Protein AF-A0A946MQ81-F1 (afdb_monomer)

Mean predicted aligned error: 6.64 Å

Solvent-accessible surface area (backbone atoms only — not comparable to full-atom values): 2162 Å² total; per-residue (Å²): 132,90,64,58,60,66,51,47,18,65,74,71,74,43,55,57,69,55,52,51,49,34,46,73,72,62,73,58,72,84,79,86,122

Foldseek 3Di:
DPPPLVVCCVVVVHDSVVVVVCVVVVVDDPPPD

Nearest PDB structures (foldseek):
  5x3t-assembly1_C  TM=7.162E-01  e=5.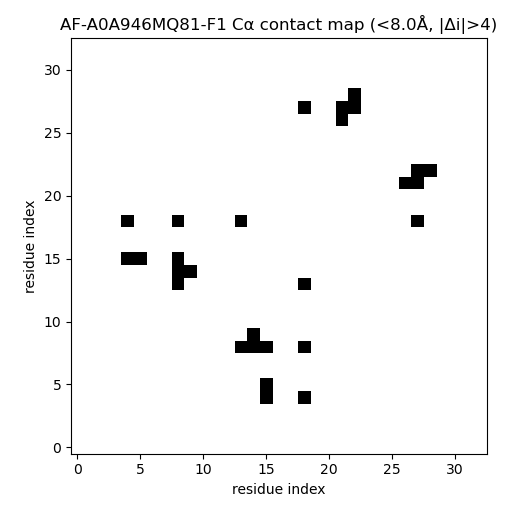989E+00  Mycobacterium tuberculosis H37Rv

Sequence (33 aa):
MIYTIKKLSDLAGVSVRTLHYYDQIGLLDPEHS

Structure (mmCIF, N/CA/C/O backbone):
data_AF-A0A946MQ81-F1
#
_entry.id   AF-A0A946MQ81-F1
#
loop_
_atom_site.group_PDB
_atom_site.id
_atom_site.type_symbol
_atom_site.label_atom_id
_atom_site.label_alt_id
_atom_site.label_comp_id
_atom_site.label_asym_id
_atom_site.label_entity_id
_atom_site.label_seq_id
_atom_site.pdbx_PDB_ins_code
_atom_site.Cartn_x
_atom_site.Cartn_y
_atom_site.Cartn_z
_atom_site.occupancy
_atom_site.B_iso_or_equiv
_atom_site.auth_seq_id
_atom_site.auth_comp_id
_atom_site.auth_asym_id
_atom_site.auth_atom_id
_atom_site.pdbx_PDB_model_num
ATOM 1 N N . MET A 1 1 ? -12.960 3.112 6.329 1.00 44.56 1 MET A N 1
ATOM 2 C CA . MET A 1 1 ? -11.654 3.108 7.029 1.00 44.56 1 MET A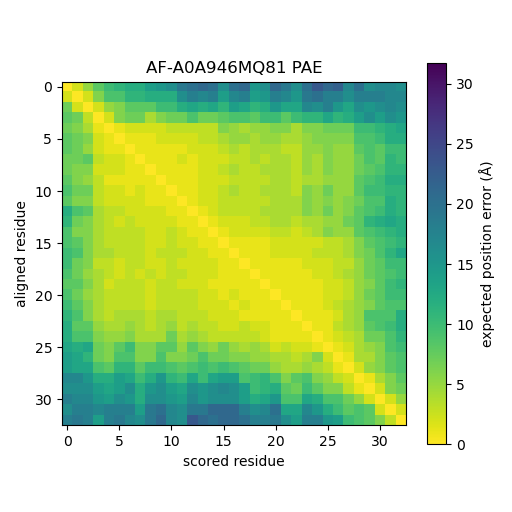 CA 1
ATOM 3 C C . MET A 1 1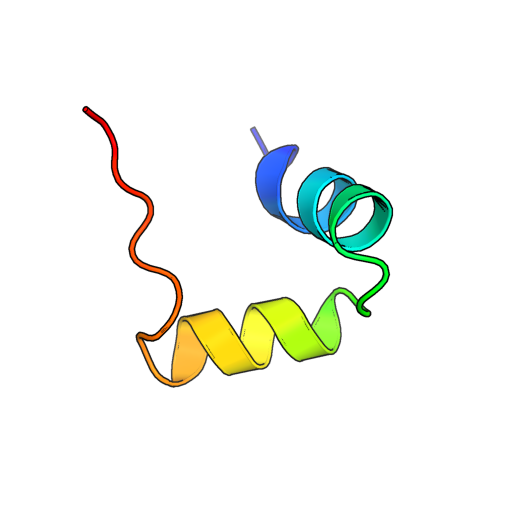 ? -10.576 2.687 6.036 1.00 44.56 1 MET A C 1
ATOM 5 O O . MET A 1 1 ? -10.529 1.529 5.663 1.00 44.56 1 MET A O 1
ATOM 9 N N . ILE A 1 2 ? -9.760 3.625 5.553 1.00 48.69 2 ILE A N 1
ATOM 10 C CA . ILE A 1 2 ? -8.850 3.459 4.397 1.00 48.69 2 ILE A CA 1
ATOM 11 C C . ILE A 1 2 ? -7.494 2.843 4.826 1.00 48.69 2 ILE A C 1
ATOM 13 O O . ILE A 1 2 ? -6.431 3.244 4.363 1.00 48.69 2 ILE A O 1
ATOM 17 N N . TYR A 1 3 ? -7.511 1.915 5.789 1.00 53.00 3 TYR A N 1
ATOM 18 C CA . TYR A 1 3 ? -6.302 1.423 6.470 1.00 53.00 3 TYR A CA 1
ATOM 19 C C . TYR A 1 3 ? -5.756 0.100 5.929 1.00 53.00 3 TYR A C 1
ATOM 21 O O . TYR A 1 3 ? -4.716 -0.350 6.401 1.00 53.00 3 TYR A O 1
ATOM 29 N N . THR A 1 4 ? -6.412 -0.519 4.954 1.00 72.75 4 THR A N 1
ATOM 30 C CA . THR A 1 4 ? -6.061 -1.869 4.504 1.00 72.75 4 THR A CA 1
ATOM 31 C C . THR A 1 4 ? -4.950 -1.847 3.465 1.00 72.75 4 THR A C 1
ATOM 33 O O . THR A 1 4 ? -3.901 -2.418 3.716 1.00 72.75 4 THR A O 1
ATOM 36 N N . ILE A 1 5 ? -5.093 -1.104 2.363 1.00 74.75 5 ILE A N 1
ATOM 37 C CA . ILE A 1 5 ? -4.162 -1.198 1.220 1.00 74.75 5 ILE A CA 1
ATOM 38 C C . ILE A 1 5 ? -2.768 -0.640 1.537 1.00 74.75 5 ILE A C 1
ATOM 40 O O . ILE A 1 5 ? -1.774 -1.246 1.157 1.00 74.75 5 ILE A O 1
ATOM 44 N N . LYS A 1 6 ? -2.669 0.480 2.268 1.00 79.88 6 LYS A N 1
ATOM 45 C CA . LYS A 1 6 ? -1.363 1.076 2.607 1.00 79.88 6 LYS A CA 1
ATOM 46 C C . LYS A 1 6 ? -0.591 0.254 3.646 1.00 79.88 6 LYS A C 1
ATOM 48 O O . LYS A 1 6 ? 0.6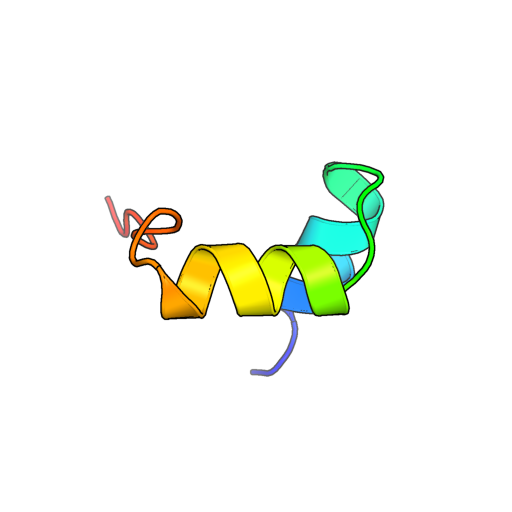21 0.132 3.574 1.00 79.88 6 LYS A O 1
ATOM 53 N N . LYS A 1 7 ? -1.288 -0.354 4.609 1.00 83.69 7 LYS A N 1
ATOM 54 C CA . LYS A 1 7 ? -0.634 -1.289 5.535 1.00 83.69 7 LYS A CA 1
ATOM 55 C C . LYS A 1 7 ? -0.261 -2.590 4.832 1.00 83.69 7 LYS A C 1
ATOM 57 O O . LYS A 1 7 ? 0.809 -3.120 5.099 1.00 83.69 7 LYS A O 1
ATOM 62 N N . LEU A 1 8 ? -1.106 -3.074 3.917 1.00 81.38 8 LEU A N 1
ATOM 63 C CA . LEU A 1 8 ? -0.793 -4.246 3.103 1.00 81.38 8 LEU A CA 1
ATOM 64 C C . LEU A 1 8 ? 0.420 -3.994 2.205 1.00 81.38 8 LEU A C 1
ATOM 66 O O . LEU A 1 8 ? 1.236 -4.893 2.061 1.00 81.38 8 LEU A O 1
ATOM 70 N N . SER A 1 9 ? 0.564 -2.791 1.631 1.00 85.31 9 SER A N 1
ATOM 71 C CA . SER A 1 9 ? 1.723 -2.457 0.791 1.00 85.31 9 SER A CA 1
ATOM 72 C C . SER A 1 9 ? 3.014 -2.542 1.587 1.00 85.31 9 SER A C 1
ATOM 74 O O . SER A 1 9 ? 3.984 -3.136 1.126 1.00 85.31 9 SER A O 1
ATOM 76 N N . ASP A 1 10 ? 2.989 -2.015 2.810 1.00 87.12 10 ASP A N 1
ATOM 77 C CA . ASP A 1 10 ? 4.153 -2.012 3.691 1.00 87.12 10 ASP A CA 1
ATOM 78 C C . ASP A 1 10 ? 4.472 -3.427 4.210 1.00 87.12 10 ASP A C 1
ATOM 80 O O . ASP A 1 10 ? 5.637 -3.810 4.268 1.00 87.12 10 ASP A O 1
ATOM 84 N N . LEU A 1 11 ? 3.451 -4.233 4.527 1.00 86.25 11 LEU A N 1
ATOM 85 C CA . LEU A 1 11 ? 3.605 -5.6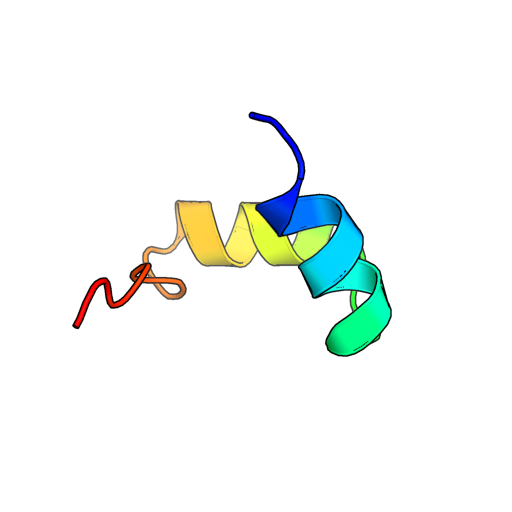24 4.979 1.00 86.25 11 LEU A CA 1
ATOM 86 C C . LEU A 1 11 ? 4.081 -6.570 3.871 1.00 86.25 11 LEU A C 1
ATOM 88 O O . LEU A 1 11 ? 4.930 -7.422 4.113 1.00 86.25 11 LEU A O 1
ATOM 92 N N . ALA A 1 12 ? 3.528 -6.439 2.666 1.00 84.25 12 ALA A N 1
ATOM 93 C CA . ALA A 1 12 ? 3.857 -7.293 1.530 1.00 84.25 12 ALA A CA 1
ATOM 94 C C . ALA A 1 12 ? 5.085 -6.796 0.744 1.00 84.25 12 ALA A C 1
ATOM 96 O O . ALA A 1 12 ? 5.535 -7.477 -0.174 1.00 84.25 12 ALA A O 1
ATOM 97 N N . GLY A 1 13 ? 5.628 -5.617 1.077 1.00 88.81 13 GLY A N 1
ATOM 98 C CA . GLY A 1 13 ? 6.786 -5.029 0.395 1.00 88.81 13 GLY A CA 1
ATOM 99 C C . GLY A 1 13 ? 6.516 -4.655 -1.066 1.00 88.81 13 GLY A C 1
ATOM 100 O O . GLY A 1 13 ? 7.446 -4.545 -1.864 1.00 88.81 13 GLY A O 1
ATOM 101 N N . VAL A 1 14 ? 5.247 -4.477 -1.436 1.00 87.62 14 VAL A N 1
ATOM 102 C CA . VAL A 1 14 ? 4.817 -4.134 -2.796 1.00 87.62 14 VAL A CA 1
ATOM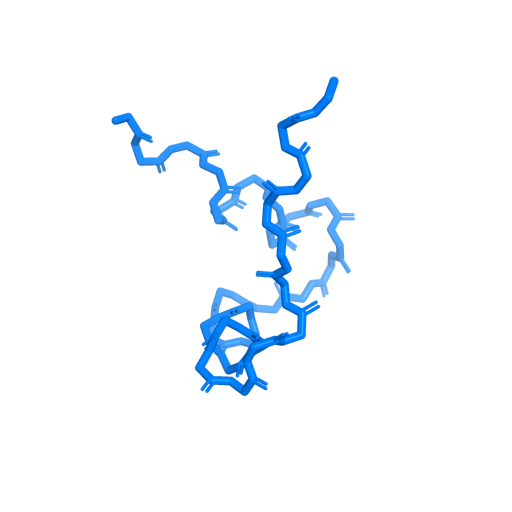 103 C C . VAL A 1 14 ? 4.190 -2.753 -2.813 1.00 87.62 14 VAL A C 1
ATOM 105 O O . VAL A 1 14 ? 3.614 -2.297 -1.835 1.00 87.62 14 VAL A O 1
ATOM 108 N N . SER A 1 15 ? 4.263 -2.062 -3.946 1.00 88.56 15 SER A N 1
ATOM 109 C CA . SER A 1 15 ? 3.654 -0.737 -4.060 1.00 88.56 15 SER A CA 1
ATOM 110 C C . SER A 1 15 ? 2.124 -0.800 -4.001 1.00 88.56 15 SER A C 1
ATOM 112 O O . SER A 1 15 ? 1.508 -1.743 -4.493 1.00 88.56 15 SER A O 1
ATOM 114 N N . VAL A 1 16 ? 1.494 0.273 -3.510 1.00 85.88 16 VAL A N 1
ATOM 115 C CA . VAL A 1 16 ? 0.025 0.455 -3.521 1.00 85.88 16 VAL A CA 1
ATOM 116 C C . VAL A 1 16 ? -0.568 0.226 -4.919 1.00 85.88 16 VAL A C 1
ATOM 118 O O . VAL A 1 16 ? -1.628 -0.375 -5.059 1.00 85.88 16 VAL A O 1
ATOM 121 N N . ARG A 1 17 ? 0.152 0.630 -5.974 1.00 87.50 17 ARG A N 1
ATOM 122 C CA . ARG A 1 17 ? -0.234 0.383 -7.373 1.00 87.50 17 ARG A CA 1
ATOM 123 C C . ARG A 1 17 ? -0.332 -1.109 -7.714 1.00 87.50 17 ARG A C 1
ATOM 125 O O . ARG A 1 17 ? -1.231 -1.495 -8.449 1.00 87.50 17 ARG A O 1
ATOM 132 N N . THR A 1 18 ? 0.575 -1.929 -7.186 1.00 87.31 18 THR A N 1
ATOM 133 C CA . THR A 1 18 ? 0.576 -3.385 -7.385 1.00 87.31 18 THR A CA 1
ATOM 134 C C . THR A 1 18 ? -0.633 -4.021 -6.711 1.00 87.31 18 THR A C 1
ATOM 136 O O . THR A 1 18 ? -1.284 -4.872 -7.301 1.00 87.31 18 THR A O 1
ATOM 139 N N . LEU A 1 19 ? -0.990 -3.553 -5.514 1.00 85.50 19 LEU A N 1
ATOM 140 C CA . LEU A 1 19 ? -2.192 -4.019 -4.822 1.00 85.50 19 LEU A CA 1
ATOM 141 C C . LEU A 1 19 ? -3.475 -3.629 -5.553 1.00 85.50 19 LEU A C 1
ATOM 143 O O . LEU A 1 19 ? -4.369 -4.456 -5.663 1.00 85.50 19 LEU A O 1
ATOM 147 N N . HIS A 1 20 ? -3.547 -2.418 -6.115 1.00 84.00 20 HIS A N 1
ATOM 148 C CA . HIS A 1 20 ? -4.662 -2.044 -6.989 1.00 84.00 20 HIS A CA 1
ATOM 149 C C . HIS A 1 20 ? -4.737 -2.922 -8.234 1.00 84.00 20 HIS A C 1
ATOM 151 O O . HIS A 1 20 ? -5.827 -3.293 -8.645 1.00 84.00 20 HIS A O 1
ATOM 157 N N . TYR A 1 21 ? -3.599 -3.284 -8.826 1.00 87.06 21 TYR A N 1
ATOM 158 C CA . TYR A 1 21 ? -3.592 -4.209 -9.953 1.00 87.06 21 TYR A CA 1
ATOM 159 C C . TYR A 1 21 ? -4.129 -5.591 -9.551 1.00 87.06 21 TYR A C 1
ATOM 161 O O . TYR A 1 21 ? -4.948 -6.144 -10.272 1.00 87.06 21 TYR A O 1
ATOM 169 N N . TYR A 1 22 ? -3.736 -6.111 -8.384 1.00 86.56 22 TYR A N 1
ATOM 170 C CA . TYR A 1 22 ? -4.242 -7.382 -7.848 1.00 86.56 22 TYR A CA 1
ATOM 171 C C . TYR A 1 22 ? -5.737 -7.351 -7.520 1.00 86.56 22 TYR A C 1
ATOM 173 O O . TYR A 1 22 ? -6.434 -8.327 -7.781 1.00 86.56 22 TYR A O 1
ATOM 181 N N . ASP A 1 23 ? -6.237 -6.227 -7.018 1.00 81.69 23 ASP A N 1
ATOM 182 C CA . ASP A 1 23 ? -7.666 -5.977 -6.811 1.00 81.69 23 ASP A CA 1
ATOM 183 C C . ASP A 1 23 ? -8.425 -5.935 -8.153 1.00 81.69 23 ASP A C 1
ATOM 185 O O . ASP A 1 23 ? -9.432 -6.613 -8.334 1.00 81.69 23 ASP A O 1
ATOM 189 N N . GLN A 1 24 ? -7.881 -5.2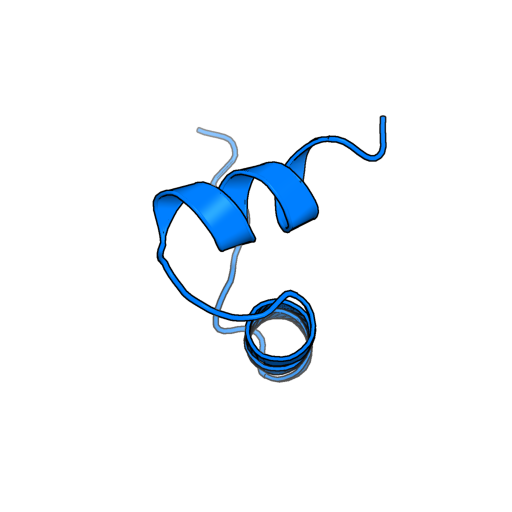41 -9.160 1.00 83.94 24 GLN A N 1
ATOM 190 C CA . GLN A 1 24 ? -8.496 -5.131 -10.488 1.00 83.94 24 GLN A CA 1
ATOM 191 C C . GLN A 1 24 ? -8.558 -6.451 -11.261 1.00 83.94 24 GLN A C 1
ATOM 193 O O . GLN A 1 24 ? -9.464 -6.633 -12.073 1.00 83.94 24 GLN A O 1
ATOM 198 N N . ILE A 1 25 ? -7.602 -7.355 -11.044 1.00 87.19 25 ILE A N 1
ATOM 199 C CA . ILE A 1 25 ? -7.613 -8.695 -11.649 1.00 87.19 25 ILE A CA 1
ATOM 200 C C . ILE A 1 25 ? -8.361 -9.726 -10.785 1.00 87.19 25 ILE A C 1
ATOM 202 O O . ILE A 1 25 ? -8.406 -10.893 -11.164 1.00 87.19 25 ILE A O 1
ATOM 206 N N . GLY A 1 26 ? -8.926 -9.320 -9.638 1.00 77.50 26 GLY A N 1
ATOM 207 C CA . GLY A 1 26 ? -9.662 -10.202 -8.727 1.00 77.50 26 GLY A CA 1
ATOM 208 C C . GLY A 1 26 ? -8.791 -11.228 -7.995 1.00 77.50 26 GLY A C 1
ATOM 209 O O . GLY A 1 26 ? -9.287 -12.269 -7.584 1.00 77.50 26 GLY A O 1
ATOM 210 N N . LEU A 1 27 ? -7.486 -10.967 -7.865 1.00 79.62 27 LEU A N 1
ATOM 211 C CA . LEU A 1 27 ? -6.542 -11.837 -7.155 1.00 79.62 27 LEU A CA 1
ATOM 212 C C . LEU A 1 27 ? -6.608 -11.635 -5.636 1.00 79.62 27 LEU A C 1
ATOM 214 O O . LEU A 1 27 ? -6.317 -12.558 -4.879 1.00 79.62 27 LEU A O 1
ATOM 218 N N . LEU A 1 28 ? -6.948 -10.422 -5.193 1.00 70.94 28 LEU A N 1
ATOM 219 C CA . LEU A 1 28 ? -7.143 -10.109 -3.782 1.00 70.94 28 LEU A CA 1
ATOM 220 C C . LEU A 1 28 ? -8.634 -10.221 -3.451 1.00 70.94 28 LEU A C 1
ATOM 222 O O . LEU A 1 28 ? -9.374 -9.252 -3.579 1.00 70.94 28 LEU A O 1
ATOM 226 N N . ASP A 1 29 ? -9.067 -11.404 -3.028 1.00 60.09 29 ASP A N 1
ATOM 227 C CA . ASP A 1 29 ? -10.364 -11.557 -2.374 1.00 60.09 29 ASP A CA 1
ATOM 228 C C . ASP A 1 29 ? -10.150 -11.240 -0.885 1.00 60.09 29 ASP A C 1
ATOM 230 O O . ASP A 1 29 ? -9.334 -11.907 -0.234 1.00 60.09 29 ASP A O 1
ATOM 234 N N . PRO A 1 30 ? -10.751 -10.178 -0.320 1.00 62.06 30 PRO A N 1
ATOM 235 C CA . PRO A 1 30 ? -10.651 -9.929 1.105 1.00 62.06 30 PRO A CA 1
ATOM 236 C C . PRO A 1 30 ? -11.438 -11.024 1.830 1.00 62.06 30 PRO A C 1
ATOM 238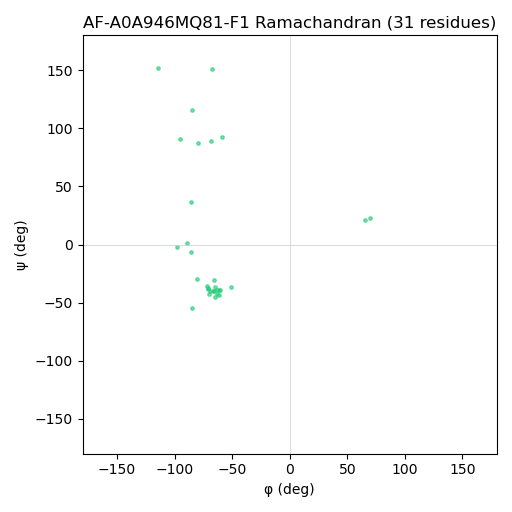 O O . PRO A 1 30 ? -12.622 -10.847 2.106 1.00 62.06 30 PRO A O 1
ATOM 241 N N . GLU A 1 31 ? -10.785 -12.147 2.147 1.00 56.66 31 GLU A N 1
ATOM 242 C CA . GLU A 1 31 ? -11.344 -13.192 3.005 1.00 56.66 31 GLU A CA 1
ATOM 243 C C . GLU A 1 31 ? -11.686 -12.576 4.372 1.00 56.66 31 GLU A C 1
ATOM 245 O O . GLU A 1 31 ? -10.850 -12.444 5.263 1.00 56.66 31 GLU A O 1
ATOM 250 N N . HIS A 1 32 ? -12.934 -12.129 4.518 1.00 49.09 32 HIS A N 1
ATOM 251 C CA . HIS A 1 32 ? -13.591 -11.988 5.808 1.00 49.09 32 HIS A CA 1
ATOM 252 C C . HIS A 1 32 ? -14.064 -13.387 6.207 1.00 49.09 32 H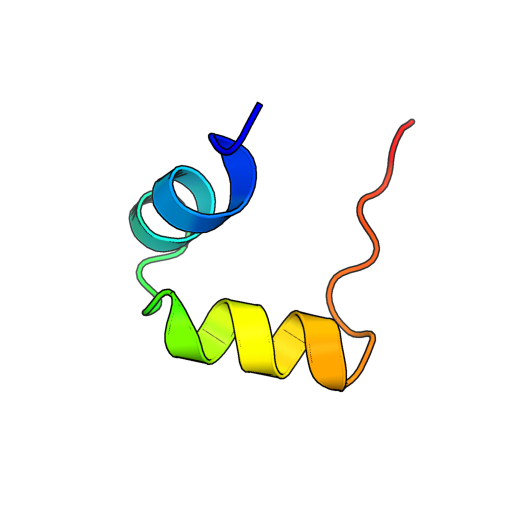IS A C 1
ATOM 254 O O . HIS A 1 32 ? -15.195 -13.772 5.908 1.00 49.09 32 HIS A O 1
ATOM 260 N N . SER A 1 33 ? -13.192 -14.142 6.873 1.00 42.28 33 SER A N 1
ATOM 261 C CA . SER A 1 33 ? -13.590 -15.248 7.744 1.00 42.28 33 SER A CA 1
ATOM 262 C C . SER A 1 33 ? -12.977 -15.080 9.124 1.00 42.28 33 SER A C 1
ATOM 264 O O . SER A 1 33 ? -11.898 -14.460 9.236 1.00 42.28 33 SER A O 1
#

Secondary structure (DSSP, 8-state):
---HHHHHHHHHT--HHHHHHHHHTT-------

Radius of gyration: 9.42 Å; Cα contacts (8 Å, |Δi|>4): 14; chains: 1; bounding box: 20×19×19 Å

pLDDT: mean 75.8, std 14.47, range [42.28, 88.81]